Protein AF-A0A946TZA2-F1 (afdb_monomer_lite)

Foldseek 3Di:
DCVVVVHDQPPQADPVVRHGNCVPPDPDDPVVVDPDPDPVPDDPPDDDPPDDDDDD

Sequence (56 aa):
MAKHLKLDTTDVLDKRSGNYDETGNTIETTQIMRNFHSATEMPAHALKPGSIVPFR

pLDDT: mean 89.1, std 5.36, range [66.06, 95.44]

Radius of gyration: 19.68 Å; chains: 1; bounding box: 42×36×42 Å

Structure (mmCIF, N/CA/C/O backbone):
data_AF-A0A946TZA2-F1
#
_entry.id   AF-A0A946TZA2-F1
#
loop_
_atom_site.group_PDB
_atom_site.id
_atom_site.type_symbol
_atom_site.label_atom_id
_atom_site.label_alt_id
_atom_site.label_comp_id
_atom_site.label_asym_id
_atom_site.label_entity_id
_atom_site.label_seq_id
_atom_site.pdbx_PDB_ins_code
_atom_site.Cartn_x
_atom_site.Cartn_y
_atom_site.Cartn_z
_atom_site.occupancy
_atom_site.B_iso_or_equiv
_atom_site.auth_seq_id
_atom_site.auth_comp_id
_atom_site.auth_asym_id
_atom_site.auth_atom_id
_atom_site.pdbx_PDB_model_num
ATOM 1 N N . MET A 1 1 ? -12.097 -9.520 10.140 1.00 66.06 1 MET A N 1
ATOM 2 C CA . MET A 1 1 ? -10.618 -9.512 10.206 1.00 66.06 1 MET A CA 1
ATOM 3 C C . MET A 1 1 ? -10.109 -9.128 11.596 1.00 66.06 1 MET A C 1
ATOM 5 O O . MET A 1 1 ? -9.512 -9.981 12.236 1.00 66.06 1 MET A O 1
ATOM 9 N N . ALA A 1 2 ? -10.437 -7.942 12.126 1.00 79.38 2 ALA A N 1
ATOM 10 C CA . ALA A 1 2 ? -9.989 -7.482 13.453 1.00 79.38 2 ALA A CA 1
ATOM 11 C C . ALA A 1 2 ? -10.283 -8.458 14.614 1.00 79.38 2 ALA A C 1
ATOM 13 O O . ALA A 1 2 ? -9.382 -8.795 15.375 1.00 79.38 2 ALA A O 1
ATOM 14 N N . LYS A 1 3 ? -11.503 -9.020 14.680 1.00 77.44 3 LYS A N 1
ATOM 15 C CA . LYS A 1 3 ? -11.878 -10.040 15.684 1.00 77.44 3 LYS A CA 1
ATOM 16 C C . LYS A 1 3 ? -10.997 -11.296 15.633 1.00 77.44 3 LYS A C 1
ATOM 18 O O . LYS A 1 3 ? -10.631 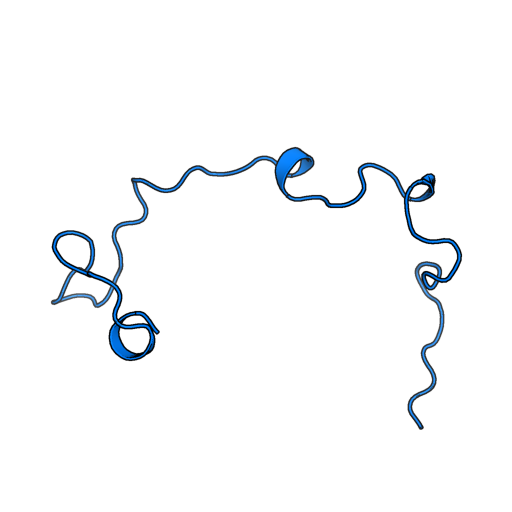-11.833 16.671 1.00 77.44 3 LYS A O 1
ATOM 23 N N . HIS A 1 4 ? -10.665 -11.770 14.432 1.00 87.06 4 HIS A N 1
ATOM 24 C CA . HIS A 1 4 ? -9.844 -12.973 14.249 1.00 87.06 4 HIS A CA 1
ATOM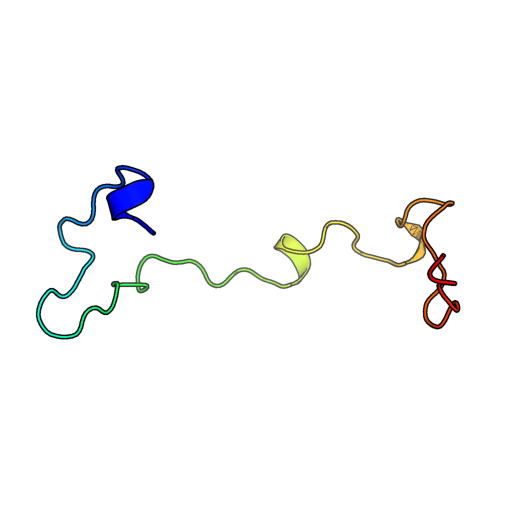 25 C C . HIS A 1 4 ? -8.360 -12.715 14.537 1.00 87.06 4 HIS A C 1
ATOM 27 O O . HIS A 1 4 ? -7.651 -13.636 14.924 1.00 87.06 4 HIS A O 1
ATOM 33 N N . LEU A 1 5 ? -7.918 -11.462 14.398 1.00 87.88 5 LEU A N 1
ATOM 34 C CA . LEU A 1 5 ? -6.562 -11.002 14.699 1.00 87.88 5 LEU A CA 1
ATOM 35 C C . LEU A 1 5 ? -6.408 -10.459 16.132 1.00 87.88 5 LEU A C 1
ATOM 37 O O . LEU A 1 5 ? -5.325 -10.010 16.488 1.00 87.88 5 LEU A O 1
ATOM 41 N N . LYS A 1 6 ? -7.470 -10.512 16.953 1.00 88.25 6 LYS A N 1
ATOM 42 C CA . LYS A 1 6 ? -7.511 -9.977 18.328 1.00 88.25 6 LYS A CA 1
ATOM 43 C C . LYS A 1 6 ? -7.077 -8.505 18.420 1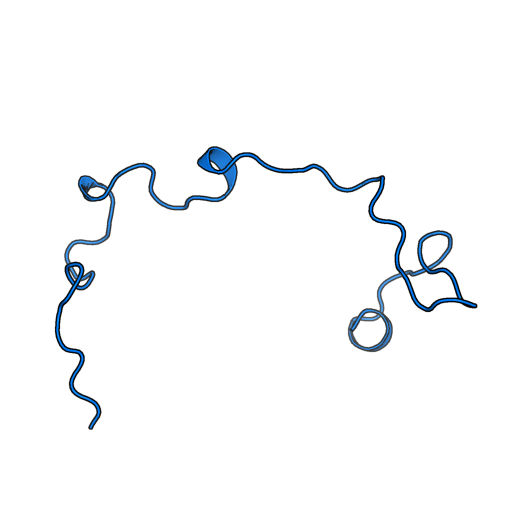.00 88.25 6 LYS A C 1
ATOM 45 O O . LYS A 1 6 ? -6.411 -8.116 19.373 1.00 88.25 6 LYS A O 1
ATOM 50 N N . LEU A 1 7 ? -7.448 -7.705 17.423 1.00 86.50 7 LEU A N 1
ATOM 51 C CA . LEU A 1 7 ? -7.172 -6.270 17.408 1.00 86.50 7 LEU A CA 1
ATOM 52 C C . LEU A 1 7 ? -8.210 -5.524 18.247 1.00 86.50 7 LEU A C 1
ATOM 54 O O . LEU A 1 7 ? -9.384 -5.907 18.255 1.00 86.50 7 LEU A O 1
ATOM 58 N N . ASP A 1 8 ? -7.777 -4.461 18.923 1.00 89.94 8 ASP A N 1
ATOM 59 C CA . ASP A 1 8 ? -8.683 -3.546 19.610 1.00 89.94 8 ASP A CA 1
ATOM 60 C C . ASP A 1 8 ? -9.446 -2.711 18.577 1.00 89.94 8 ASP A C 1
ATOM 62 O O . ASP A 1 8 ? -8.861 -2.145 17.656 1.00 89.94 8 ASP A O 1
ATOM 66 N N . THR A 1 9 ? -10.768 -2.688 18.704 1.00 90.69 9 THR A N 1
ATOM 67 C CA . THR A 1 9 ? -11.665 -1.931 17.823 1.00 90.69 9 THR A CA 1
ATOM 68 C C . THR A 1 9 ? -12.424 -0.849 18.581 1.00 90.69 9 THR A C 1
ATOM 70 O O . THR A 1 9 ? -13.426 -0.338 18.077 1.00 90.69 9 THR A O 1
ATOM 73 N N . THR A 1 10 ? -12.027 -0.570 19.822 1.00 91.25 10 THR A N 1
ATOM 74 C CA . THR A 1 10 ? -12.629 0.477 20.645 1.00 91.25 10 THR A CA 1
ATOM 75 C C . THR A 1 10 ? -12.446 1.818 19.942 1.00 91.25 10 THR A C 1
ATOM 77 O O . THR A 1 10 ? -11.384 2.093 19.393 1.00 91.25 10 THR A O 1
ATOM 80 N N . ASP A 1 11 ? -13.523 2.597 19.876 1.00 87.88 11 ASP A N 1
ATOM 81 C CA . ASP A 1 11 ? -13.599 3.935 19.271 1.00 87.88 11 ASP A CA 1
ATOM 82 C C . ASP A 1 11 ? -13.310 4.054 17.763 1.00 87.88 11 ASP A C 1
ATOM 84 O O . ASP A 1 11 ? -13.616 5.084 17.175 1.00 87.88 11 ASP A O 1
ATOM 88 N N . VAL A 1 12 ? -12.833 2.992 17.105 1.00 91.94 12 VAL A N 1
ATOM 89 C CA . VAL A 1 12 ? -12.558 2.977 15.656 1.00 91.94 12 VAL A CA 1
ATOM 90 C C . VAL A 1 12 ? -13.588 2.204 14.836 1.00 91.94 12 VAL A C 1
ATOM 92 O O . VAL A 1 12 ? -13.527 2.249 13.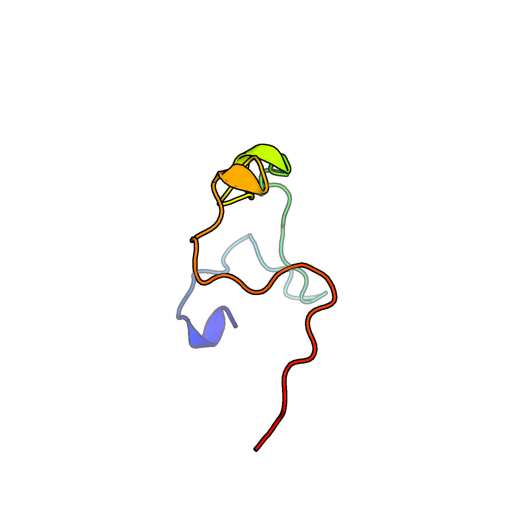619 1.00 91.94 12 VAL A O 1
ATOM 95 N N . LEU A 1 13 ? -14.509 1.454 15.449 1.00 92.50 13 LEU A N 1
ATOM 96 C CA . LEU A 1 13 ? -15.560 0.715 14.735 1.00 92.50 13 LEU A CA 1
ATOM 97 C C . LEU A 1 13 ? -16.939 1.293 15.057 1.00 92.50 13 LEU A C 1
ATOM 99 O O . LEU A 1 13 ? -17.427 1.163 16.184 1.00 92.50 13 LEU A O 1
ATOM 103 N N . ASP A 1 14 ? -17.620 1.825 14.044 1.00 92.00 14 ASP A N 1
ATOM 104 C CA . ASP A 1 14 ? -19.040 2.144 14.148 1.00 92.00 14 ASP A CA 1
ATOM 105 C C . ASP A 1 14 ? -19.850 0.841 14.155 1.00 92.00 14 ASP A C 1
ATOM 107 O O . ASP A 1 14 ? -19.999 0.152 13.147 1.00 92.00 14 ASP A O 1
ATOM 111 N N . LYS A 1 15 ? -20.416 0.500 15.315 1.00 89.25 15 LYS A N 1
ATOM 112 C CA . LYS A 1 15 ? -21.196 -0.733 15.508 1.00 89.25 15 LYS A CA 1
ATOM 113 C C . LYS A 1 15 ? -22.528 -0.742 14.754 1.00 89.25 15 LYS A C 1
ATOM 115 O O . LYS A 1 15 ? -23.107 -1.814 14.589 1.00 89.25 15 LYS A O 1
ATOM 120 N N . ARG A 1 16 ? -23.041 0.420 14.341 1.00 92.62 16 ARG A N 1
ATOM 121 C CA . ARG A 1 16 ? -24.302 0.537 13.603 1.00 92.62 16 ARG A CA 1
ATOM 122 C C . ARG A 1 16 ? -24.088 0.313 12.111 1.00 92.62 16 ARG A C 1
ATOM 124 O O . ARG A 1 16 ? -24.877 -0.406 11.505 1.00 92.62 16 ARG A O 1
ATOM 131 N N . SER A 1 17 ? -23.068 0.943 11.531 1.00 92.38 17 SER A N 1
ATOM 132 C CA . SER A 1 17 ? -22.775 0.831 10.095 1.00 92.38 17 SER A CA 1
ATOM 133 C C . SER A 1 17 ? -21.807 -0.306 9.754 1.00 92.38 17 SER A C 1
ATOM 135 O O . SER A 1 17 ? -21.856 -0.831 8.647 1.00 92.38 17 SER A O 1
ATOM 137 N N . GLY A 1 18 ? -20.958 -0.713 10.700 1.00 89.12 18 GLY A N 1
ATOM 138 C CA . GLY A 1 18 ? -19.873 -1.673 10.489 1.00 89.12 18 GLY A CA 1
ATOM 139 C C . GLY A 1 18 ? -18.608 -1.059 9.880 1.00 89.12 18 GLY A C 1
ATOM 140 O O . GLY A 1 18 ? -17.658 -1.794 9.613 1.00 89.12 18 GLY A O 1
ATOM 141 N N . ASN A 1 19 ? -18.590 0.259 9.664 1.00 92.31 19 ASN A N 1
ATOM 142 C CA . ASN A 1 19 ? -17.453 0.968 9.086 1.00 92.31 19 ASN A CA 1
ATOM 143 C C . ASN A 1 19 ? -16.390 1.267 10.145 1.00 92.31 19 ASN A C 1
ATOM 145 O O . ASN A 1 19 ? -16.711 1.531 11.306 1.00 92.31 19 ASN A O 1
ATOM 149 N N . TYR A 1 20 ? -15.129 1.257 9.721 1.00 92.38 20 TYR A N 1
ATOM 150 C CA . TYR A 1 20 ? -14.012 1.678 10.554 1.00 92.38 20 TYR A CA 1
ATOM 151 C C . TYR A 1 20 ? -13.696 3.161 10.331 1.00 92.38 20 TYR A C 1
ATOM 153 O O . TYR A 1 20 ? -13.847 3.671 9.222 1.00 92.38 20 TYR A O 1
ATOM 161 N N . ASP A 1 21 ? -13.265 3.843 11.387 1.00 92.06 21 ASP A N 1
ATOM 162 C CA . ASP A 1 21 ? -12.716 5.190 11.323 1.00 92.06 21 ASP A CA 1
ATOM 163 C C . ASP A 1 21 ? -11.305 5.137 10.728 1.00 92.06 21 ASP A C 1
ATOM 165 O O . ASP A 1 21 ? -10.358 4.646 11.343 1.00 92.06 21 ASP A O 1
ATOM 169 N N . GLU A 1 22 ? -11.181 5.634 9.502 1.00 91.62 22 GLU A N 1
ATOM 170 C CA . GLU A 1 22 ? -9.922 5.709 8.765 1.00 91.62 22 GLU A CA 1
ATOM 171 C C . GLU A 1 22 ? -9.290 7.109 8.822 1.00 91.62 22 GLU A C 1
ATOM 173 O O . GLU A 1 22 ? -8.289 7.354 8.153 1.00 91.62 22 GLU A O 1
ATOM 178 N N . THR A 1 23 ? -9.828 8.048 9.613 1.00 92.12 23 THR A N 1
ATOM 179 C CA . THR A 1 23 ? -9.322 9.435 9.670 1.00 92.12 23 THR A CA 1
ATOM 180 C C . THR A 1 23 ? -7.897 9.542 10.210 1.00 92.12 23 THR A C 1
ATOM 182 O O . THR A 1 23 ? -7.178 10.478 9.864 1.00 92.12 23 THR A O 1
ATOM 185 N N . GLY A 1 24 ? -7.470 8.569 11.020 1.00 90.25 24 GLY A N 1
ATOM 186 C CA . GLY A 1 24 ? -6.095 8.446 11.504 1.00 90.25 24 GLY A CA 1
ATOM 187 C C . GLY A 1 24 ? -5.121 7.823 10.498 1.00 90.25 24 GLY A C 1
ATOM 188 O O . GLY A 1 24 ? -3.924 7.771 10.779 1.00 90.25 24 GLY A O 1
ATOM 189 N N . ASN A 1 25 ? -5.598 7.342 9.345 1.00 91.44 25 ASN A N 1
ATOM 190 C CA . ASN A 1 25 ? -4.734 6.743 8.335 1.00 91.44 25 ASN A CA 1
ATOM 191 C C . ASN A 1 25 ? -4.022 7.828 7.521 1.00 91.44 25 ASN A C 1
ATOM 193 O O . ASN A 1 25 ? -4.630 8.779 7.031 1.00 91.44 25 ASN A O 1
ATOM 197 N N . THR A 1 26 ? -2.726 7.635 7.298 1.00 94.44 26 THR A N 1
ATOM 198 C CA . THR A 1 26 ? -1.958 8.461 6.367 1.00 94.44 26 THR A CA 1
ATOM 199 C C . THR A 1 26 ? -2.168 7.957 4.944 1.00 94.44 26 THR A C 1
ATOM 201 O O . THR A 1 26 ? -1.969 6.776 4.654 1.00 94.44 26 THR A O 1
ATOM 204 N N . ILE A 1 27 ? -2.532 8.855 4.027 1.00 93.31 27 ILE A N 1
ATOM 205 C CA . ILE A 1 27 ? -2.523 8.543 2.596 1.00 93.31 27 ILE A CA 1
ATOM 206 C C . ILE A 1 27 ? -1.081 8.617 2.096 1.00 93.31 27 ILE A C 1
ATOM 208 O O . ILE A 1 27 ? -0.546 9.696 1.841 1.00 93.31 27 ILE A O 1
ATOM 212 N N . GLU A 1 28 ? -0.451 7.451 1.985 1.00 94.31 28 GLU A N 1
ATOM 213 C CA . GLU A 1 28 ? 0.943 7.338 1.569 1.00 94.31 28 GLU A CA 1
ATOM 214 C C . GLU A 1 28 ? 1.147 7.688 0.092 1.00 94.31 28 GLU A C 1
ATOM 216 O O . GLU A 1 28 ? 0.308 7.436 -0.779 1.00 94.31 28 GLU A O 1
ATOM 221 N N . THR A 1 29 ? 2.318 8.245 -0.215 1.00 95.44 29 THR A N 1
ATOM 222 C CA . THR A 1 29 ? 2.693 8.517 -1.605 1.00 95.44 29 THR A CA 1
ATOM 223 C C . THR A 1 29 ? 3.095 7.230 -2.319 1.00 95.44 29 THR A C 1
ATOM 225 O O . THR A 1 29 ? 3.628 6.290 -1.726 1.00 95.44 29 THR A O 1
ATOM 228 N N . THR A 1 30 ? 2.920 7.200 -3.641 1.00 91.44 30 THR A N 1
ATOM 229 C CA . THR A 1 30 ? 3.383 6.071 -4.465 1.00 91.44 30 THR A CA 1
ATOM 230 C C . THR A 1 30 ? 4.879 5.810 -4.314 1.00 91.44 30 THR A C 1
ATOM 232 O O . THR A 1 30 ? 5.310 4.672 -4.468 1.00 91.44 30 THR A O 1
ATOM 235 N N . GLN A 1 31 ? 5.659 6.840 -3.982 1.00 91.00 31 GLN A N 1
ATOM 236 C CA . GLN A 1 31 ? 7.086 6.719 -3.728 1.00 91.00 31 GLN A CA 1
ATOM 237 C C . GLN A 1 31 ? 7.392 5.861 -2.497 1.00 91.00 31 GLN A C 1
ATOM 239 O O . GLN A 1 31 ? 8.317 5.060 -2.545 1.00 91.00 31 GLN A O 1
ATOM 244 N N . ILE A 1 32 ? 6.615 6.009 -1.421 1.00 92.31 32 ILE A N 1
ATOM 245 C CA . ILE A 1 32 ? 6.809 5.271 -0.163 1.00 92.31 32 ILE A CA 1
ATOM 246 C C . ILE A 1 32 ? 6.373 3.809 -0.316 1.00 92.31 32 ILE A C 1
ATOM 248 O O . ILE A 1 32 ? 6.999 2.911 0.235 1.00 92.31 32 ILE A O 1
ATOM 252 N N . MET A 1 33 ? 5.320 3.557 -1.097 1.00 94.19 33 MET A N 1
ATOM 253 C CA . MET A 1 33 ? 4.753 2.213 -1.257 1.00 94.19 33 MET A CA 1
ATOM 254 C C . MET A 1 33 ? 5.511 1.315 -2.250 1.00 94.19 33 MET A C 1
ATOM 256 O O . MET A 1 33 ? 5.281 0.106 -2.286 1.00 94.19 33 MET A O 1
ATOM 260 N N . ARG A 1 34 ? 6.370 1.876 -3.110 1.00 93.00 34 ARG A N 1
ATOM 261 C CA . ARG A 1 34 ? 7.115 1.101 -4.113 1.00 93.00 34 ARG A CA 1
ATOM 262 C C . ARG A 1 34 ? 8.369 0.482 -3.503 1.00 93.00 34 ARG A C 1
ATOM 264 O O . ARG A 1 34 ? 9.215 1.188 -2.976 1.00 93.00 34 ARG A O 1
ATOM 271 N N . ASN A 1 35 ? 8.547 -0.822 -3.711 1.00 91.75 35 ASN A N 1
ATOM 272 C CA . ASN A 1 35 ? 9.801 -1.506 -3.369 1.00 91.75 35 ASN A CA 1
ATOM 273 C C . ASN A 1 35 ? 10.969 -1.089 -4.279 1.00 91.75 35 ASN A C 1
ATOM 275 O O . ASN A 1 35 ? 12.115 -1.091 -3.845 1.00 91.75 35 ASN A O 1
ATOM 279 N N . PHE A 1 36 ? 10.674 -0.756 -5.539 1.00 91.75 36 PHE A N 1
ATOM 280 C CA . PHE A 1 36 ? 11.654 -0.342 -6.542 1.00 91.75 36 PHE A CA 1
ATOM 281 C C . PHE A 1 36 ? 11.186 0.956 -7.186 1.00 91.75 36 PHE A C 1
ATOM 283 O O . PHE A 1 36 ? 10.038 1.057 -7.636 1.00 91.75 36 PHE A O 1
ATOM 290 N N . HIS A 1 37 ? 12.064 1.951 -7.242 1.00 89.25 37 HIS A N 1
ATOM 291 C CA . HIS A 1 37 ? 11.734 3.246 -7.825 1.00 89.25 37 HIS A CA 1
ATOM 292 C C . HIS A 1 37 ? 11.722 3.181 -9.359 1.00 89.25 37 HIS A C 1
ATOM 294 O O . HIS A 1 37 ? 10.923 3.859 -10.013 1.00 89.25 37 HIS A O 1
ATOM 300 N N . SER A 1 38 ? 12.553 2.306 -9.928 1.00 89.25 38 SER A N 1
ATOM 301 C CA . SER A 1 38 ? 12.732 2.129 -11.367 1.00 89.25 38 SER A CA 1
ATOM 302 C C . SER A 1 38 ? 12.792 0.655 -11.783 1.00 89.25 38 SER A C 1
ATOM 304 O O . SER A 1 38 ? 13.059 -0.240 -10.982 1.00 89.25 38 SER A O 1
ATOM 306 N N . ALA A 1 39 ? 12.582 0.390 -13.077 1.00 85.44 39 ALA A N 1
ATOM 307 C CA . ALA A 1 39 ? 12.688 -0.960 -13.634 1.00 85.44 39 ALA A CA 1
ATOM 308 C C . ALA A 1 39 ? 14.117 -1.533 -13.558 1.00 85.44 39 ALA A C 1
ATOM 310 O O . ALA A 1 39 ? 14.290 -2.747 -13.553 1.00 85.44 39 ALA A O 1
ATOM 311 N N . THR A 1 40 ? 15.141 -0.678 -13.488 1.00 87.94 40 THR A N 1
ATOM 312 C CA . THR A 1 40 ? 16.549 -1.095 -13.396 1.00 87.94 40 THR A CA 1
ATOM 313 C C . THR A 1 40 ? 16.929 -1.635 -12.021 1.00 87.94 40 THR A C 1
ATOM 315 O O . THR A 1 40 ? 17.890 -2.387 -11.915 1.00 87.94 40 THR A O 1
ATOM 318 N N . GLU A 1 41 ? 16.181 -1.271 -10.977 1.00 92.19 41 GLU A N 1
ATOM 319 C CA . GLU A 1 41 ? 16.365 -1.791 -9.615 1.00 92.19 41 GLU A 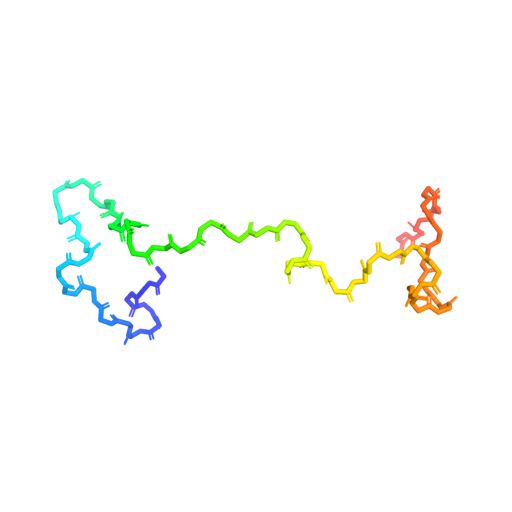CA 1
ATOM 320 C C . GLU A 1 41 ? 15.696 -3.156 -9.407 1.00 92.19 41 GLU A C 1
ATOM 322 O O . GLU A 1 41 ? 15.932 -3.816 -8.395 1.00 92.19 41 GLU A O 1
ATOM 327 N N . MET A 1 42 ? 14.849 -3.590 -10.346 1.00 90.94 42 MET A N 1
ATOM 328 C CA . MET A 1 42 ? 14.168 -4.873 -10.236 1.00 90.94 42 MET A CA 1
ATOM 329 C C . MET A 1 42 ? 15.174 -6.036 -10.290 1.00 90.94 42 MET A C 1
ATOM 331 O O . MET A 1 42 ? 16.185 -5.952 -10.994 1.00 90.94 42 MET A O 1
ATOM 335 N N . PRO A 1 43 ? 14.902 -7.160 -9.600 1.00 92.25 43 PRO A N 1
ATOM 336 C CA . PRO A 1 43 ? 15.781 -8.321 -9.634 1.00 92.25 43 PRO A CA 1
ATOM 337 C C . PRO A 1 43 ? 16.027 -8.810 -11.066 1.00 92.25 43 PRO A C 1
ATOM 339 O O . PRO A 1 43 ? 15.102 -8.875 -11.869 1.00 92.25 43 PRO A O 1
ATOM 342 N N . ALA A 1 44 ? 17.253 -9.242 -11.374 1.00 90.25 44 ALA A N 1
ATOM 343 C CA . ALA A 1 44 ? 17.622 -9.674 -12.730 1.00 90.25 44 ALA A CA 1
ATOM 344 C C . ALA A 1 44 ? 16.802 -10.872 -13.254 1.00 90.25 44 ALA A C 1
ATOM 346 O O . ALA A 1 44 ? 16.677 -11.064 -14.460 1.00 90.25 44 ALA A O 1
ATOM 347 N N . HIS A 1 45 ? 16.247 -11.677 -12.344 1.00 90.38 45 HIS A N 1
ATOM 348 C CA . HIS A 1 45 ? 15.380 -12.813 -12.657 1.00 90.38 45 HIS A CA 1
ATOM 349 C C . HIS A 1 45 ? 13.891 -12.436 -12.739 1.00 90.38 45 HIS A C 1
ATOM 351 O O . HIS A 1 45 ? 13.052 -13.312 -12.947 1.00 90.38 45 HIS A O 1
ATOM 357 N N . ALA A 1 46 ? 13.540 -11.161 -12.545 1.00 90.44 46 ALA A N 1
ATOM 358 C CA . ALA A 1 46 ? 12.175 -10.700 -12.720 1.00 90.44 46 ALA A CA 1
ATOM 359 C C . ALA A 1 46 ? 11.766 -10.840 -14.191 1.00 90.44 46 ALA A C 1
ATOM 361 O O . ALA A 1 46 ? 12.523 -10.525 -15.113 1.00 90.44 46 ALA A O 1
ATOM 362 N N . LEU A 1 47 ? 10.542 -11.310 -14.412 1.00 89.12 47 LEU A N 1
ATOM 363 C CA . LEU A 1 47 ? 9.982 -11.386 -15.752 1.00 89.12 47 LEU A CA 1
ATOM 364 C C . LEU A 1 47 ? 9.833 -9.981 -16.332 1.00 89.12 47 LEU A C 1
ATOM 366 O O . LEU A 1 47 ? 9.356 -9.060 -15.668 1.00 89.12 47 LEU A O 1
ATOM 370 N N . LYS A 1 48 ? 10.204 -9.830 -17.604 1.00 86.88 48 LYS A N 1
ATOM 371 C CA . LYS A 1 48 ? 9.992 -8.573 -18.321 1.00 86.88 48 LYS A CA 1
ATOM 372 C C . LYS A 1 48 ? 8.487 -8.338 -18.503 1.00 86.88 48 LYS A C 1
ATOM 374 O O . LYS A 1 48 ? 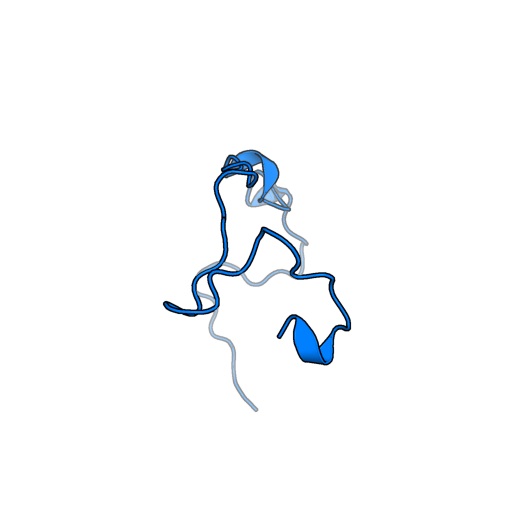7.756 -9.316 -18.706 1.00 86.88 48 LYS A O 1
ATOM 379 N N . PRO A 1 49 ? 8.012 -7.082 -18.493 1.00 84.44 49 PRO A N 1
ATOM 380 C CA . PRO A 1 49 ? 6.619 -6.779 -18.807 1.00 84.44 49 PRO A CA 1
ATOM 381 C C . PRO A 1 49 ? 6.184 -7.437 -20.126 1.00 84.44 49 PRO A C 1
ATOM 383 O O . PRO A 1 49 ? 6.902 -7.361 -21.120 1.00 84.44 49 PRO A O 1
ATOM 386 N N . GLY A 1 50 ? 5.034 -8.117 -20.121 1.00 87.62 50 GLY A N 1
ATOM 387 C CA . GLY A 1 50 ? 4.507 -8.832 -21.291 1.00 87.62 50 GLY A CA 1
ATOM 388 C C . GLY A 1 50 ? 5.094 -10.229 -21.539 1.00 87.62 50 GLY A C 1
ATOM 389 O O . GLY A 1 50 ? 4.725 -10.870 -22.520 1.00 87.62 50 GLY A O 1
ATOM 390 N N . SER A 1 51 ? 5.979 -10.729 -20.671 1.00 91.38 51 SER A N 1
ATOM 391 C CA . SER A 1 51 ? 6.466 -12.112 -20.771 1.00 91.38 51 SER A CA 1
ATOM 392 C C . SER A 1 51 ? 5.321 -13.109 -20.568 1.00 91.38 51 SER A C 1
ATOM 394 O O . SER A 1 51 ? 4.549 -12.989 -19.618 1.00 91.38 51 SER A O 1
ATOM 396 N N . ILE A 1 52 ? 5.236 -14.123 -21.432 1.00 90.62 52 ILE A N 1
ATOM 397 C CA . ILE A 1 52 ? 4.281 -15.227 -21.280 1.00 90.62 52 ILE A CA 1
ATOM 398 C C . ILE A 1 52 ? 4.725 -16.095 -20.097 1.00 90.62 52 ILE A C 1
ATOM 400 O O . ILE A 1 52 ? 5.859 -16.572 -20.073 1.00 90.62 52 ILE A O 1
ATOM 404 N N . VAL A 1 53 ? 3.826 -16.320 -19.134 1.00 88.75 53 VAL A N 1
ATOM 405 C CA . VAL A 1 53 ? 4.034 -17.265 -18.027 1.00 88.75 53 VAL A CA 1
ATOM 406 C C . VAL A 1 53 ? 3.355 -18.584 -18.392 1.00 88.75 53 VAL A C 1
ATOM 408 O O . VAL A 1 53 ? 2.125 -18.652 -18.355 1.00 88.75 53 VAL A O 1
ATOM 411 N N . PRO A 1 54 ? 4.107 -19.629 -18.780 1.00 84.75 54 PRO A N 1
ATOM 412 C CA . PRO A 1 54 ? 3.507 -20.923 -19.056 1.00 84.75 54 PRO A CA 1
ATOM 413 C C . PRO A 1 54 ? 3.050 -21.554 -17.739 1.00 84.75 54 PRO A C 1
ATOM 415 O O . PRO A 1 54 ? 3.868 -21.857 -16.868 1.00 84.75 54 PRO A O 1
ATOM 418 N N . PHE A 1 55 ? 1.743 -21.759 -17.595 1.00 79.62 55 PHE A N 1
ATOM 419 C CA . PHE A 1 55 ? 1.202 -22.598 -16.531 1.00 79.62 55 PHE A CA 1
ATOM 420 C C . PHE A 1 55 ? 1.463 -24.064 -16.887 1.00 79.62 55 PHE A C 1
ATOM 422 O O . PHE A 1 55 ? 1.256 -24.469 -18.032 1.00 79.62 55 PHE A O 1
ATOM 429 N N . ARG A 1 56 ? 1.981 -24.823 -15.921 1.00 70.56 56 ARG A N 1
ATOM 430 C CA . ARG A 1 56 ? 2.149 -26.276 -16.019 1.00 70.56 56 ARG A CA 1
ATOM 431 C C . ARG A 1 56 ? 0.954 -26.976 -15.403 1.00 70.56 56 ARG A C 1
ATOM 433 O O . ARG A 1 56 ? 0.472 -26.460 -14.371 1.00 70.56 56 ARG A O 1
#

Secondary structure (DSSP, 8-state):
-TTTTT---TTTB-TTT--B--TT-----HHHH-S-SSGGGS-TTSPPTT------